Protein AF-A0A9P6MT89-F1 (afdb_monomer_lite)

pLDDT: mean 90.56, std 6.59, range [57.19, 97.19]

Foldseek 3Di:
DDDDFAPDDPDDPSHDHGDDDDDDDDDPVVCVPPQDPVNVVVVVVCCVVVPDDPVRVVQVVCVVVVNPVVD

Secondary structure (DSSP, 8-state):
-PPPPP-S-SSSTT-SS------PPPPGGGGTTPPPHHHHHHHHHHHHHH---HHHHHHHHHHHTT-TTT-

Sequence (71 aa):
MAVTQRTGIRFGQNRGHITTVRELKTPMSYKKGVAGKRVTFVRSIIREVAGFAPYERRIMELIKNSKDKRA

Radius of gyration: 24.16 Å; chains: 1; bounding box: 57×25×48 Å

InterPro domains:
  IPR000509 Large ribosomal subunit protein eL36 [PF01158] (6-71)
  IPR000509 Large ribosomal subunit protein eL36 [PS01190] (54-64)
  IPR000509 Large ribosomal subunit protein eL36 [PTHR10114] (1-71)
  IPR038097 Large ribosomal subunit protein eL36 domain superfamily [G3DSA:1.10.10.1760] (1-71)

Organism: NCBI:txid101097

Structure (mmCIF, N/CA/C/O backbone):
data_AF-A0A9P6MT89-F1
#
_entry.id   AF-A0A9P6MT89-F1
#
loop_
_atom_site.group_PDB
_atom_site.id
_atom_site.type_symbol
_atom_site.label_atom_id
_atom_site.label_alt_id
_atom_site.label_comp_id
_atom_site.label_asym_id
_atom_site.label_entity_id
_atom_site.label_seq_id
_atom_site.pdbx_PDB_ins_code
_atom_site.Cartn_x
_atom_site.Cartn_y
_atom_site.Cartn_z
_atom_site.occupancy
_atom_site.B_iso_or_equiv
_atom_site.auth_seq_id
_atom_site.auth_comp_id
_atom_site.auth_asym_id
_atom_site.auth_atom_id
_atom_site.pdbx_PDB_model_num
ATOM 1 N N . MET A 1 1 ? 11.679 4.784 -16.026 1.00 57.19 1 MET A N 1
ATOM 2 C CA . MET A 1 1 ? 12.920 5.572 -15.895 1.00 57.19 1 MET A CA 1
ATOM 3 C C . MET A 1 1 ? 13.573 5.574 -17.255 1.00 57.19 1 MET A C 1
ATOM 5 O O . MET A 1 1 ? 13.673 4.498 -17.829 1.00 57.19 1 MET A O 1
ATOM 9 N N . ALA A 1 2 ? 13.916 6.747 -17.784 1.00 66.94 2 ALA A N 1
ATOM 10 C CA . ALA A 1 2 ? 14.590 6.839 -19.073 1.00 66.94 2 ALA A CA 1
ATOM 11 C C . ALA A 1 2 ? 15.947 6.128 -18.995 1.00 66.94 2 ALA A C 1
ATOM 13 O O . ALA A 1 2 ? 16.649 6.229 -17.986 1.00 66.94 2 ALA A O 1
ATOM 14 N N . VAL A 1 3 ? 16.285 5.376 -20.036 1.00 74.50 3 VAL A N 1
ATOM 15 C CA . VAL A 1 3 ? 17.541 4.632 -20.101 1.00 74.50 3 VAL A CA 1
ATOM 16 C C . VAL A 1 3 ? 18.704 5.605 -20.272 1.00 74.50 3 VAL A C 1
ATOM 18 O O . VAL A 1 3 ? 18.797 6.296 -21.283 1.00 74.50 3 VAL A O 1
ATOM 21 N N . THR A 1 4 ? 19.606 5.654 -19.291 1.00 81.75 4 THR A N 1
ATOM 22 C CA . THR A 1 4 ? 20.841 6.441 -19.374 1.00 81.75 4 THR A CA 1
ATOM 23 C C . THR A 1 4 ? 21.963 5.602 -19.988 1.00 81.75 4 THR A C 1
ATOM 25 O O . THR A 1 4 ? 22.184 4.448 -19.610 1.00 81.75 4 THR A O 1
ATOM 28 N N . GLN A 1 5 ? 22.676 6.170 -20.963 1.00 85.19 5 GLN A N 1
ATOM 29 C CA . GLN A 1 5 ? 23.829 5.510 -21.581 1.00 85.19 5 GLN A CA 1
ATOM 30 C C . GLN A 1 5 ? 25.040 5.518 -20.643 1.00 85.19 5 GLN A C 1
ATOM 32 O O . GLN A 1 5 ? 25.238 6.457 -19.868 1.00 85.19 5 GLN A O 1
ATOM 37 N N . ARG A 1 6 ? 25.864 4.467 -20.728 1.00 88.75 6 ARG A N 1
ATOM 38 C CA . ARG A 1 6 ? 27.117 4.377 -19.968 1.00 88.75 6 ARG A CA 1
ATOM 39 C C . ARG A 1 6 ? 28.222 5.201 -20.625 1.00 88.75 6 ARG A C 1
ATOM 41 O O . ARG A 1 6 ? 28.346 5.192 -21.843 1.00 88.75 6 ARG A O 1
ATOM 48 N N . THR A 1 7 ? 29.038 5.867 -19.814 1.00 89.06 7 THR A N 1
ATOM 49 C CA . THR A 1 7 ? 30.045 6.857 -20.240 1.00 89.06 7 THR A CA 1
ATOM 50 C C . THR A 1 7 ? 31.421 6.268 -20.569 1.00 89.06 7 THR A C 1
ATOM 52 O O . THR A 1 7 ? 32.313 7.005 -20.969 1.00 89.06 7 THR A O 1
ATOM 55 N N . GLY A 1 8 ? 31.640 4.958 -20.400 1.00 89.62 8 GLY A N 1
ATOM 56 C CA . GLY A 1 8 ? 32.921 4.311 -20.729 1.00 89.62 8 GLY A CA 1
ATOM 57 C C . GLY A 1 8 ? 34.040 4.522 -19.702 1.00 89.62 8 GLY A C 1
ATOM 58 O O . GLY A 1 8 ? 35.124 3.970 -19.859 1.00 89.62 8 GLY A O 1
ATOM 59 N N . ILE A 1 9 ? 33.786 5.279 -18.632 1.00 92.44 9 ILE A N 1
ATOM 60 C CA . ILE A 1 9 ? 34.764 5.587 -17.577 1.00 92.44 9 ILE A CA 1
ATOM 61 C C . ILE A 1 9 ? 34.740 4.550 -16.444 1.00 92.44 9 ILE A C 1
ATOM 63 O O . ILE A 1 9 ? 33.712 3.921 -16.172 1.00 92.44 9 ILE A O 1
ATOM 67 N N . ARG A 1 10 ? 35.872 4.391 -15.740 1.00 86.88 10 ARG A N 1
ATOM 68 C CA . ARG A 1 10 ? 36.024 3.440 -14.618 1.00 86.88 10 ARG A CA 1
ATOM 69 C C . ARG A 1 10 ? 35.328 3.904 -13.331 1.00 86.88 10 ARG A C 1
ATOM 71 O O . ARG A 1 10 ? 34.779 3.084 -12.599 1.00 86.88 10 ARG A O 1
ATOM 78 N N . PHE A 1 11 ? 35.315 5.209 -13.063 1.00 91.88 11 PHE A N 1
ATOM 79 C CA . PHE A 1 11 ? 34.710 5.824 -11.876 1.00 91.88 11 PHE A CA 1
ATOM 80 C C . PHE A 1 11 ? 33.915 7.074 -12.277 1.00 91.88 11 PHE A C 1
ATOM 82 O O . PHE A 1 11 ? 34.275 7.722 -13.251 1.00 9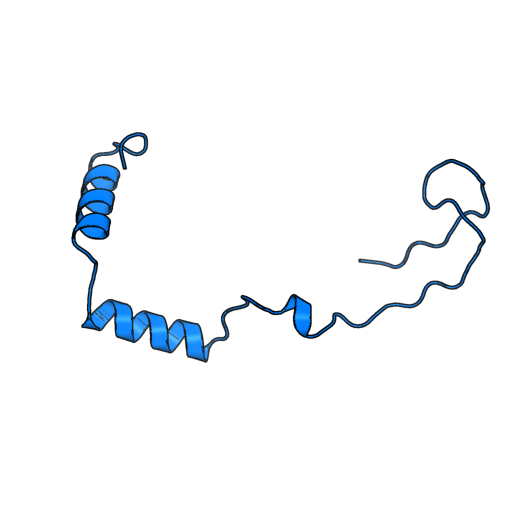1.88 11 PHE A O 1
ATOM 89 N N . GLY A 1 12 ? 32.842 7.402 -11.547 1.00 89.19 12 GLY A N 1
ATOM 90 C CA . GLY A 1 12 ? 31.921 8.502 -11.876 1.00 89.19 12 GLY A CA 1
ATOM 91 C C . GLY A 1 12 ? 30.480 8.040 -12.129 1.00 89.19 12 GLY A C 1
ATOM 92 O O . GLY A 1 12 ? 30.160 6.854 -11.996 1.00 89.19 12 GLY A O 1
ATOM 93 N N . GLN A 1 13 ? 29.593 8.979 -12.465 1.00 90.12 13 GLN A N 1
ATOM 94 C CA . GLN A 1 13 ? 28.195 8.680 -12.798 1.00 90.12 13 GLN A CA 1
ATOM 95 C C . GLN A 1 13 ? 28.092 7.946 -14.143 1.00 90.12 13 GLN A C 1
ATOM 97 O O . GLN A 1 13 ? 28.897 8.172 -15.045 1.00 90.12 13 GLN A O 1
ATOM 102 N N . ASN A 1 14 ? 27.102 7.054 -14.271 1.00 87.75 14 ASN A N 1
ATOM 103 C CA . ASN A 1 14 ? 26.878 6.223 -15.465 1.00 87.75 14 ASN A CA 1
ATOM 104 C C . ASN A 1 14 ? 28.128 5.443 -15.942 1.00 87.75 14 ASN A C 1
ATOM 106 O O . ASN A 1 14 ? 28.255 5.115 -17.118 1.00 87.75 14 ASN A O 1
ATOM 110 N N . ARG A 1 15 ? 29.052 5.127 -15.025 1.00 89.38 15 ARG A N 1
ATOM 111 C CA . ARG A 1 15 ? 30.290 4.383 -15.304 1.00 89.38 15 ARG A CA 1
ATOM 112 C C . ARG A 1 15 ? 30.051 2.982 -15.882 1.00 89.38 15 ARG A C 1
ATOM 114 O O . ARG A 1 15 ? 28.989 2.379 -15.704 1.00 89.38 15 ARG A O 1
ATOM 121 N N . GLY A 1 16 ? 31.102 2.432 -16.485 1.00 90.38 16 GLY A N 1
ATOM 122 C CA . GLY A 1 16 ? 31.124 1.099 -17.088 1.00 90.38 16 GLY A CA 1
ATOM 123 C C . GLY A 1 16 ? 31.203 1.137 -18.612 1.00 90.38 16 GLY A C 1
ATOM 124 O O . GLY A 1 16 ? 31.145 2.199 -19.226 1.00 90.38 16 GLY A O 1
ATOM 125 N N . HIS A 1 17 ? 31.347 -0.039 -19.223 1.00 90.75 17 HIS A N 1
ATOM 126 C CA . HIS A 1 17 ? 31.494 -0.178 -20.670 1.00 90.75 17 HIS A CA 1
ATOM 127 C C . HIS A 1 17 ? 30.265 0.356 -21.423 1.00 90.75 17 HIS A C 1
ATOM 129 O O . HIS A 1 17 ? 29.120 0.085 -21.034 1.00 90.75 17 HIS A O 1
ATOM 135 N N . ILE A 1 18 ? 30.518 1.110 -22.498 1.00 90.38 18 ILE A N 1
ATOM 136 C CA . ILE A 1 18 ? 29.481 1.696 -23.350 1.00 90.38 18 ILE A CA 1
ATOM 137 C C . ILE A 1 18 ? 28.682 0.544 -23.954 1.00 90.38 18 ILE A C 1
ATOM 139 O O . ILE A 1 18 ? 29.181 -0.241 -24.749 1.00 90.38 18 ILE A O 1
ATOM 143 N N . THR A 1 19 ? 27.440 0.408 -23.508 1.00 87.25 19 THR A N 1
ATOM 144 C CA . THR A 1 19 ? 26.545 -0.688 -23.879 1.00 87.25 19 THR A CA 1
ATOM 145 C C . THR A 1 19 ? 25.190 -0.109 -24.240 1.00 87.25 19 THR A C 1
ATOM 147 O O . THR A 1 19 ? 24.726 0.839 -23.603 1.00 87.25 19 THR A O 1
ATOM 150 N N . THR A 1 20 ? 24.532 -0.686 -25.246 1.00 87.12 20 THR A N 1
ATOM 151 C CA . THR A 1 20 ? 23.150 -0.339 -25.588 1.00 87.12 20 THR A CA 1
ATOM 152 C C . THR A 1 20 ? 22.215 -0.948 -24.546 1.00 87.12 20 THR A C 1
ATOM 154 O O . THR A 1 20 ? 21.865 -2.131 -24.610 1.00 87.12 20 THR A O 1
ATOM 157 N N . VAL A 1 21 ? 21.859 -0.160 -23.535 1.00 84.88 21 VAL A N 1
ATOM 158 C CA . VAL A 1 21 ? 20.945 -0.599 -22.479 1.00 84.88 21 VAL A CA 1
ATOM 159 C C . VAL A 1 21 ? 19.533 -0.725 -23.058 1.00 84.88 21 VAL A C 1
ATOM 161 O O . VAL A 1 21 ? 19.071 0.142 -23.795 1.00 84.88 21 VAL A O 1
ATOM 164 N N . ARG A 1 22 ? 18.857 -1.831 -22.739 1.00 85.56 22 ARG A N 1
ATOM 165 C CA . ARG A 1 22 ? 17.489 -2.113 -23.188 1.00 85.56 22 ARG A CA 1
ATOM 166 C C . ARG A 1 22 ? 16.486 -1.662 -22.136 1.00 85.56 22 ARG A C 1
ATOM 168 O O . ARG A 1 22 ? 16.709 -1.865 -20.943 1.00 85.56 22 ARG A O 1
ATOM 175 N N . GLU A 1 23 ? 15.354 -1.131 -22.581 1.00 84.88 23 GLU A N 1
ATOM 176 C CA . GLU A 1 23 ? 14.198 -0.947 -21.709 1.00 84.88 23 GLU A CA 1
ATOM 177 C C . GLU A 1 23 ? 13.611 -2.312 -21.352 1.00 84.88 23 GLU A C 1
ATOM 179 O O . GLU A 1 23 ? 13.103 -3.044 -22.202 1.00 84.88 23 GLU A O 1
ATOM 184 N N . LEU A 1 24 ? 13.722 -2.682 -20.077 1.00 85.94 24 LEU A N 1
ATOM 185 C CA . LEU A 1 24 ? 13.135 -3.914 -19.571 1.00 85.94 24 LEU A CA 1
ATOM 186 C C . LEU A 1 24 ? 11.667 -3.678 -19.221 1.00 85.94 24 LEU A C 1
ATOM 188 O O . LEU A 1 24 ? 11.323 -2.743 -18.494 1.00 85.94 24 LEU A O 1
ATOM 192 N N . LYS A 1 25 ? 10.801 -4.581 -19.687 1.00 88.25 25 LYS A N 1
ATOM 193 C CA . LYS A 1 25 ? 9.414 -4.640 -19.224 1.00 88.25 25 LYS A CA 1
ATOM 194 C C . LYS A 1 25 ? 9.397 -4.928 -17.724 1.00 88.25 25 LYS A C 1
ATOM 196 O O . LYS A 1 25 ? 10.120 -5.800 -17.243 1.00 88.25 25 LYS A O 1
ATOM 201 N N . THR A 1 26 ? 8.531 -4.236 -16.990 1.00 88.56 26 THR A N 1
ATOM 202 C CA . THR A 1 26 ? 8.353 -4.494 -15.560 1.00 88.56 26 THR A CA 1
ATOM 203 C C . THR A 1 26 ? 7.822 -5.917 -15.331 1.00 88.56 26 THR A C 1
ATOM 205 O O . THR A 1 26 ? 6.808 -6.303 -15.929 1.00 88.56 26 THR A O 1
ATOM 208 N N . PRO A 1 27 ? 8.489 -6.728 -14.490 1.00 90.12 27 PRO A N 1
ATOM 209 C CA . PRO A 1 27 ? 8.072 -8.099 -14.241 1.00 90.12 27 PRO A CA 1
ATOM 210 C C . PRO A 1 27 ? 6.782 -8.151 -13.416 1.00 90.12 27 PRO A C 1
ATOM 212 O O . PRO A 1 27 ? 6.475 -7.261 -12.622 1.00 90.12 27 PRO A O 1
ATOM 215 N N . MET A 1 28 ? 6.030 -9.242 -13.573 1.00 90.94 28 MET A N 1
ATOM 216 C CA . MET A 1 28 ? 4.766 -9.460 -12.860 1.00 90.94 28 MET A CA 1
ATOM 217 C C . MET A 1 28 ? 4.962 -9.544 -11.335 1.00 90.94 28 MET A C 1
ATOM 219 O O . M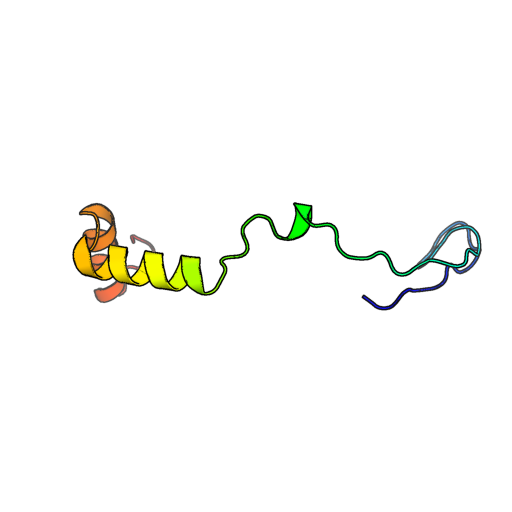ET A 1 28 ? 4.099 -9.106 -10.577 1.00 90.94 28 MET A O 1
ATOM 223 N N . SER A 1 29 ? 6.123 -10.020 -10.873 1.00 93.19 29 SER A N 1
ATOM 224 C CA . SER A 1 29 ? 6.479 -10.069 -9.448 1.00 93.19 29 SER A CA 1
ATOM 225 C C . SER A 1 29 ? 6.428 -8.697 -8.767 1.00 93.19 29 SER A C 1
ATOM 227 O O . SER A 1 29 ? 6.068 -8.620 -7.595 1.00 93.19 29 SER A O 1
ATOM 229 N N . TYR A 1 30 ? 6.702 -7.610 -9.497 1.00 91.06 30 TYR A N 1
ATOM 230 C CA . TYR A 1 30 ? 6.683 -6.250 -8.946 1.00 91.06 30 TYR A CA 1
ATOM 231 C C . TYR A 1 30 ? 5.271 -5.715 -8.705 1.00 91.06 30 TYR A C 1
ATOM 233 O O . TYR A 1 30 ? 5.112 -4.764 -7.949 1.00 91.06 30 TYR A O 1
ATOM 241 N N . LYS A 1 31 ? 4.230 -6.313 -9.303 1.00 88.69 31 LYS A N 1
ATOM 242 C CA . LYS A 1 31 ? 2.844 -5.897 -9.022 1.00 88.69 31 LYS A CA 1
ATOM 243 C C . LYS A 1 31 ? 2.245 -6.603 -7.801 1.00 88.69 31 LYS A C 1
ATOM 245 O O . LYS A 1 31 ? 1.069 -6.397 -7.499 1.00 88.69 31 LYS A O 1
ATOM 250 N N . LYS A 1 32 ? 3.010 -7.445 -7.095 1.00 92.00 32 LYS A N 1
ATOM 251 C CA . LYS A 1 32 ? 2.556 -8.068 -5.845 1.00 92.00 32 LYS A CA 1
ATOM 252 C C . LYS A 1 32 ? 2.238 -6.971 -4.821 1.00 92.00 32 LYS A C 1
ATOM 254 O O . LYS A 1 32 ? 3.071 -6.117 -4.552 1.00 92.00 32 LYS A O 1
ATOM 259 N N . GLY A 1 33 ? 1.030 -7.003 -4.258 1.00 89.75 33 GLY A N 1
ATOM 260 C CA . GLY A 1 33 ? 0.550 -6.004 -3.294 1.00 89.75 33 GLY A CA 1
ATOM 261 C C . GLY A 1 33 ? -0.262 -4.858 -3.907 1.00 89.75 33 GLY A C 1
ATOM 262 O O . GLY A 1 33 ? -0.948 -4.154 -3.170 1.00 89.75 33 GLY A O 1
ATOM 263 N N . VAL A 1 34 ? -0.274 -4.708 -5.237 1.00 91.69 34 VAL A N 1
ATOM 264 C CA . VAL A 1 34 ? -1.146 -3.731 -5.903 1.00 91.69 34 VAL A CA 1
ATOM 265 C C . VAL A 1 34 ? -2.593 -4.209 -5.809 1.00 91.69 34 VAL A C 1
ATOM 267 O O . VAL A 1 34 ? -2.952 -5.267 -6.330 1.00 91.69 34 VAL A O 1
ATOM 270 N N . ALA A 1 35 ? -3.440 -3.428 -5.141 1.00 93.12 35 ALA A N 1
ATOM 271 C CA . ALA A 1 35 ? -4.862 -3.722 -5.055 1.00 93.12 35 ALA A CA 1
ATOM 272 C C . ALA A 1 35 ? -5.555 -3.373 -6.383 1.00 93.12 35 ALA A C 1
ATOM 274 O O . ALA A 1 35 ? -5.495 -2.239 -6.854 1.00 93.12 35 ALA A O 1
ATOM 275 N N . GLY A 1 36 ? -6.219 -4.354 -6.997 1.00 94.69 36 GLY A N 1
ATOM 276 C CA . GLY A 1 36 ? -7.059 -4.124 -8.175 1.00 94.69 36 GLY A CA 1
ATOM 277 C C . GLY A 1 36 ? -8.436 -3.561 -7.808 1.00 94.69 36 GLY A C 1
ATOM 278 O O . GLY A 1 36 ? -8.907 -3.760 -6.689 1.00 94.69 36 GLY A O 1
ATOM 279 N N . LYS A 1 37 ? -9.126 -2.947 -8.782 1.00 95.50 37 LYS A N 1
ATOM 280 C CA . LYS A 1 37 ? -10.458 -2.322 -8.608 1.00 95.50 37 LYS A CA 1
ATOM 281 C C . LYS A 1 37 ? -11.494 -3.246 -7.949 1.00 95.50 37 LYS A C 1
ATOM 283 O O . LYS A 1 37 ? -12.254 -2.827 -7.085 1.00 95.50 37 LYS A O 1
ATOM 288 N N . ARG A 1 38 ? -11.502 -4.530 -8.326 1.00 95.94 38 ARG A N 1
ATOM 289 C CA . ARG A 1 38 ? -12.390 -5.535 -7.717 1.00 95.94 38 ARG A CA 1
ATOM 290 C C . ARG A 1 38 ? -12.041 -5.792 -6.251 1.00 95.94 38 ARG A C 1
ATOM 292 O O . ARG A 1 38 ? -12.935 -5.900 -5.425 1.00 95.94 38 ARG A O 1
ATOM 299 N N . VAL A 1 39 ? -10.753 -5.896 -5.924 1.00 95.75 39 VAL A N 1
ATOM 300 C CA . VAL A 1 39 ? -10.297 -6.194 -4.557 1.00 95.75 39 VAL A CA 1
ATOM 301 C C . VAL A 1 39 ? -10.620 -5.033 -3.624 1.00 95.75 39 VAL A C 1
ATOM 303 O O . VAL A 1 39 ? -11.079 -5.266 -2.511 1.00 95.75 39 VAL A O 1
ATOM 306 N N . THR A 1 40 ? -10.427 -3.792 -4.073 1.00 96.19 40 THR A N 1
ATOM 307 C CA . THR A 1 40 ? -10.800 -2.605 -3.292 1.00 96.19 40 THR A CA 1
ATOM 308 C C . THR A 1 40 ? -12.307 -2.535 -3.057 1.00 96.19 40 THR A C 1
ATOM 310 O O . THR A 1 40 ? -12.715 -2.291 -1.928 1.00 96.19 40 THR A O 1
ATOM 313 N N . PHE A 1 41 ? -13.121 -2.832 -4.076 1.00 96.88 41 PHE A N 1
ATOM 314 C CA . PHE A 1 41 ? -14.585 -2.852 -3.964 1.00 96.88 41 PHE A CA 1
ATOM 315 C C . PHE A 1 41 ? -15.097 -3.943 -3.012 1.00 96.88 41 PHE A C 1
ATOM 317 O O . PHE A 1 41 ? -15.931 -3.695 -2.151 1.00 96.88 41 PHE A O 1
ATOM 324 N N . VAL A 1 42 ? -14.555 -5.159 -3.104 1.00 96.44 42 VAL A N 1
ATOM 325 C CA . VAL A 1 42 ? -14.934 -6.239 -2.180 1.00 96.44 42 VAL A CA 1
ATOM 326 C C . VAL A 1 42 ? -14.531 -5.893 -0.742 1.00 96.44 42 VAL A C 1
ATOM 328 O O . VAL A 1 42 ? -15.302 -6.119 0.185 1.00 96.44 42 VAL A O 1
ATOM 331 N N . ARG A 1 43 ? -13.343 -5.304 -0.540 1.00 95.56 43 ARG A N 1
ATOM 332 C CA . ARG A 1 43 ? -12.886 -4.879 0.791 1.00 95.56 43 ARG A CA 1
ATOM 333 C C . ARG A 1 43 ? -13.747 -3.763 1.386 1.00 95.56 43 ARG A C 1
ATOM 335 O O . ARG A 1 43 ? -13.946 -3.792 2.596 1.00 95.56 43 ARG A O 1
ATOM 342 N N . SER A 1 44 ? -14.251 -2.819 0.585 1.00 95.75 44 SER A N 1
ATOM 343 C CA . SER A 1 44 ? -15.146 -1.769 1.095 1.00 95.75 44 SER A CA 1
ATOM 344 C C . SER A 1 44 ? -16.470 -2.355 1.580 1.00 95.75 44 SER A C 1
ATOM 346 O O . SER A 1 44 ? -16.850 -2.090 2.714 1.00 95.75 44 SER A O 1
ATOM 348 N N . ILE A 1 45 ? -17.086 -3.256 0.805 1.00 97.00 45 ILE A N 1
ATOM 349 C CA . ILE A 1 45 ? -18.323 -3.948 1.212 1.00 97.00 45 ILE A CA 1
ATOM 350 C C . ILE A 1 45 ? -18.114 -4.726 2.515 1.00 97.00 45 ILE A C 1
ATOM 352 O O . ILE A 1 45 ? -18.909 -4.619 3.444 1.00 97.00 45 ILE A O 1
ATOM 356 N N . ILE A 1 46 ? -17.025 -5.495 2.620 1.00 96.31 46 ILE A N 1
ATOM 357 C CA . ILE A 1 46 ? -16.733 -6.262 3.842 1.00 96.31 46 ILE A CA 1
ATOM 358 C C . ILE A 1 46 ? -16.568 -5.325 5.045 1.00 96.31 46 ILE A C 1
ATOM 360 O O . ILE A 1 46 ? -17.056 -5.633 6.130 1.00 96.31 46 ILE A O 1
ATOM 364 N N . ARG A 1 47 ? -15.898 -4.180 4.863 1.0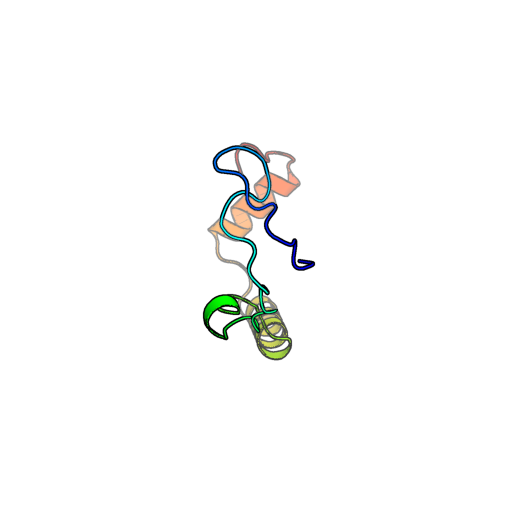0 95.62 47 ARG A N 1
ATOM 365 C CA . ARG A 1 47 ? -15.683 -3.192 5.927 1.00 95.62 47 ARG A CA 1
ATOM 366 C C . ARG A 1 47 ? -16.987 -2.536 6.381 1.00 95.62 47 ARG A C 1
ATOM 368 O O . ARG A 1 47 ? -17.134 -2.291 7.572 1.00 95.62 47 ARG A O 1
ATOM 375 N N . GLU A 1 48 ? -17.918 -2.291 5.463 1.00 95.12 48 GLU A N 1
ATOM 376 C CA . GLU A 1 48 ? -19.253 -1.764 5.769 1.00 95.12 48 GLU A CA 1
ATOM 377 C C . GLU A 1 48 ? -20.102 -2.772 6.553 1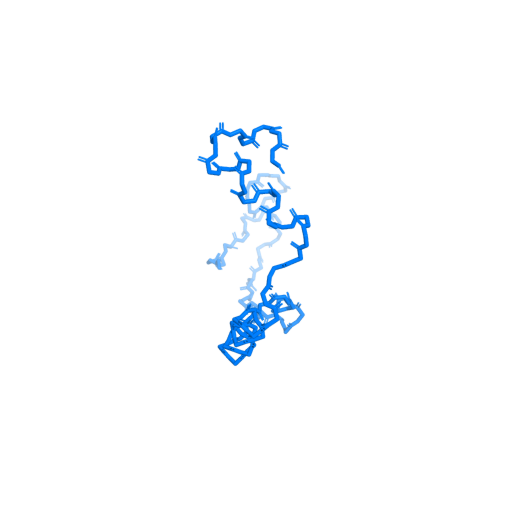.00 95.12 48 GLU A C 1
ATOM 379 O O . GLU A 1 48 ? -20.747 -2.399 7.528 1.00 95.12 48 GLU A O 1
ATOM 384 N N . VAL A 1 49 ? -20.062 -4.055 6.177 1.00 97.19 49 VAL A N 1
ATOM 385 C CA . VAL A 1 49 ? -20.877 -5.104 6.812 1.00 97.19 49 VAL A CA 1
ATOM 386 C C . VAL A 1 49 ? -20.314 -5.541 8.167 1.00 97.19 49 VAL A C 1
ATOM 388 O O . VAL A 1 49 ? -21.053 -5.641 9.142 1.00 97.19 49 VAL A O 1
ATOM 391 N N . ALA A 1 50 ? -19.012 -5.827 8.245 1.00 95.19 50 ALA A N 1
ATOM 392 C CA . ALA A 1 50 ? -18.385 -6.351 9.461 1.00 95.19 50 ALA A CA 1
ATOM 393 C C . ALA A 1 50 ? -17.966 -5.248 10.450 1.00 95.19 50 ALA A C 1
ATOM 395 O O . ALA A 1 50 ? -17.748 -5.520 11.632 1.00 95.19 50 ALA A O 1
ATOM 396 N N . GLY A 1 51 ? -17.835 -4.005 9.978 1.00 93.19 51 GLY A N 1
ATOM 397 C CA . GLY A 1 51 ? -17.408 -2.872 10.788 1.00 93.19 51 GLY A CA 1
ATOM 398 C C . GLY A 1 51 ? -15.933 -2.927 11.207 1.00 93.19 51 GLY A C 1
ATOM 399 O O . GLY A 1 51 ? -15.054 -3.423 10.492 1.00 93.19 51 GLY A O 1
ATOM 400 N N . PHE A 1 52 ? -15.651 -2.351 12.376 1.00 94.31 52 PHE A N 1
ATOM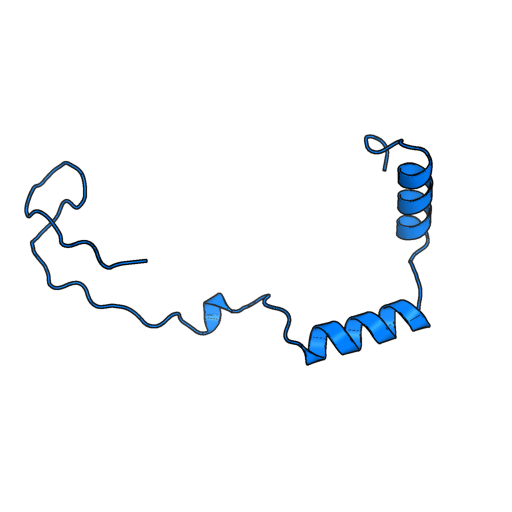 401 C CA . PHE A 1 52 ? -14.303 -2.184 12.921 1.00 94.31 52 PHE A CA 1
ATOM 402 C C . PHE A 1 52 ? -14.076 -3.058 14.149 1.00 94.31 52 PHE A C 1
ATOM 404 O O . PHE A 1 52 ? -14.939 -3.172 15.029 1.00 94.31 52 PHE A O 1
ATOM 411 N N . ALA A 1 53 ? -12.867 -3.600 14.259 1.00 94.56 53 ALA A N 1
ATOM 412 C CA . ALA A 1 53 ? -12.467 -4.335 15.444 1.00 94.56 53 ALA A CA 1
ATOM 413 C C . ALA A 1 53 ? -12.421 -3.407 16.680 1.00 94.56 53 ALA A C 1
ATOM 415 O O . ALA A 1 53 ? -12.264 -2.189 16.542 1.00 94.56 53 ALA A O 1
ATOM 416 N N . PRO A 1 54 ? -12.542 -3.944 17.910 1.00 96.19 54 PRO A N 1
ATOM 417 C CA . PRO A 1 54 ? -12.568 -3.127 19.128 1.00 96.19 54 PRO A CA 1
ATOM 418 C C . PRO A 1 54 ? -11.353 -2.196 19.276 1.00 96.19 54 PRO A C 1
ATOM 420 O O . PRO A 1 54 ? -11.498 -1.048 19.690 1.00 96.19 54 PRO A O 1
ATOM 423 N N . TYR A 1 55 ? -10.163 -2.660 18.883 1.00 95.88 55 TYR A N 1
ATOM 424 C 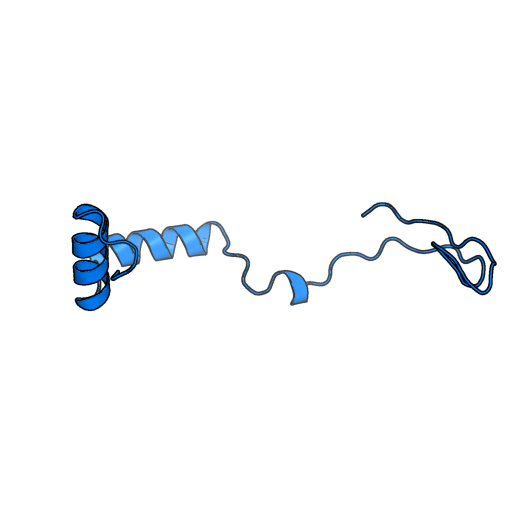CA . TYR A 1 55 ? -8.938 -1.858 18.925 1.00 95.88 55 TYR A CA 1
ATOM 425 C C . TYR A 1 55 ? -8.938 -0.741 17.874 1.00 95.88 55 TYR A C 1
ATOM 427 O O . TYR A 1 55 ? -8.544 0.378 18.182 1.00 95.88 55 TYR A O 1
ATOM 435 N N . GLU A 1 56 ? -9.447 -0.998 16.668 1.00 92.38 56 GLU A N 1
ATOM 436 C CA . GLU A 1 56 ? -9.571 0.025 15.622 1.00 92.38 56 GLU A CA 1
ATOM 437 C C . GLU A 1 56 ? -10.545 1.132 16.046 1.00 92.38 56 GLU A C 1
ATOM 439 O O . GLU A 1 56 ? -10.279 2.310 15.814 1.00 92.38 56 GLU A O 1
ATOM 444 N N . ARG A 1 57 ? -11.641 0.771 16.731 1.00 93.75 57 ARG A N 1
ATOM 445 C CA . ARG A 1 57 ? -12.588 1.736 17.317 1.00 93.75 57 ARG A CA 1
ATOM 446 C C . ARG A 1 57 ? -11.933 2.618 18.375 1.00 93.75 57 ARG A C 1
ATOM 448 O O . ARG A 1 57 ? -12.040 3.838 18.287 1.00 93.75 57 ARG A O 1
ATOM 455 N N . ARG A 1 58 ? -11.181 2.019 19.301 1.00 93.75 58 ARG A N 1
ATOM 456 C CA . ARG A 1 58 ? -10.437 2.754 20.334 1.00 93.75 58 ARG A CA 1
ATOM 457 C C . ARG A 1 58 ? -9.401 3.713 19.737 1.00 93.75 58 ARG A C 1
ATOM 459 O O . ARG A 1 58 ? -9.264 4.834 20.213 1.00 93.75 58 ARG A O 1
ATOM 466 N N . ILE A 1 59 ? -8.686 3.296 18.692 1.00 95.06 59 ILE A N 1
ATOM 467 C CA . ILE A 1 59 ? -7.717 4.155 17.991 1.00 95.06 59 ILE A CA 1
ATOM 468 C C . ILE A 1 59 ? -8.441 5.337 17.334 1.00 95.06 59 ILE A C 1
ATOM 470 O O . ILE A 1 59 ? -8.037 6.481 17.522 1.00 95.06 59 ILE A O 1
ATOM 474 N N . MET A 1 60 ? -9.562 5.096 16.642 1.00 94.44 60 MET A N 1
ATOM 475 C CA . MET A 1 60 ? -10.369 6.175 16.058 1.00 94.44 60 MET A CA 1
ATOM 476 C C . MET A 1 60 ? -10.882 7.169 17.110 1.00 94.44 60 MET A C 1
ATOM 478 O O . MET A 1 60 ? -10.902 8.369 16.855 1.00 94.44 60 MET A O 1
ATOM 482 N N . GLU A 1 61 ? -11.270 6.707 18.298 1.00 94.00 61 GLU A N 1
ATOM 483 C CA . GLU A 1 61 ? -11.659 7.578 19.417 1.00 94.00 61 GLU A CA 1
ATOM 484 C C . GLU A 1 61 ? -10.491 8.425 19.943 1.00 94.00 61 GLU A C 1
ATOM 486 O O . GLU A 1 61 ? -10.674 9.595 20.283 1.00 94.00 61 GLU A O 1
ATOM 491 N N . LEU A 1 62 ? -9.280 7.865 20.002 1.00 94.62 62 LEU A N 1
ATOM 492 C CA . LEU A 1 62 ? -8.086 8.607 20.411 1.00 94.62 62 LEU A CA 1
ATOM 493 C C . LEU A 1 62 ? -7.698 9.675 19.383 1.00 94.62 62 LEU A C 1
ATOM 495 O O . LEU A 1 62 ? -7.394 10.799 19.781 1.00 94.62 62 LEU A O 1
ATOM 499 N N . ILE A 1 63 ? -7.788 9.359 18.089 1.00 94.44 63 ILE A N 1
ATOM 500 C CA . ILE A 1 63 ? -7.545 10.313 16.995 1.00 94.44 63 ILE A CA 1
ATOM 501 C C . ILE A 1 63 ? -8.601 11.429 16.999 1.00 94.44 63 ILE A C 1
ATOM 503 O O . ILE A 1 63 ? -8.252 12.599 16.883 1.00 94.44 63 ILE A O 1
ATOM 507 N N . LYS A 1 64 ? -9.888 11.115 17.226 1.00 94.00 64 LYS A N 1
ATOM 508 C CA . LYS A 1 64 ? -10.952 12.135 17.374 1.00 94.00 64 LYS A CA 1
ATOM 509 C C . LYS A 1 64 ? -10.680 13.126 18.511 1.00 94.00 64 LYS A C 1
ATOM 511 O O . LYS A 1 64 ? -11.102 14.272 18.431 1.00 94.00 64 LYS A O 1
ATOM 516 N N . ASN A 1 65 ? -9.981 12.682 19.553 1.00 94.69 65 ASN A N 1
ATOM 517 C CA . ASN A 1 65 ? -9.575 13.499 20.697 1.00 94.69 65 ASN A CA 1
ATOM 518 C C . ASN A 1 65 ? -8.192 14.162 20.510 1.00 94.69 65 ASN A C 1
ATOM 520 O O . ASN A 1 65 ? -7.598 14.596 21.500 1.00 94.69 65 ASN A O 1
ATOM 524 N N . SER A 1 66 ? -7.651 14.186 19.287 1.00 91.94 66 SER A N 1
ATOM 525 C CA . SER A 1 66 ? -6.330 14.739 18.942 1.00 91.94 66 SER A CA 1
ATOM 526 C C . SER A 1 66 ? -5.167 14.129 19.739 1.00 91.94 66 SER A C 1
ATOM 528 O O . SER A 1 66 ? -4.177 14.796 20.045 1.00 91.94 66 SER A O 1
ATOM 530 N N . LYS A 1 67 ? -5.280 12.852 20.133 1.00 92.75 67 LYS A N 1
ATOM 531 C CA . LYS A 1 67 ? -4.245 12.111 20.876 1.00 92.75 67 LYS A CA 1
ATOM 532 C C . LYS A 1 67 ? -3.432 11.204 19.952 1.00 92.75 67 LYS A C 1
ATOM 534 O O . LYS A 1 67 ? -3.198 10.045 20.284 1.00 92.75 67 LYS A O 1
ATOM 539 N N . ASP A 1 68 ? -2.941 11.744 18.842 1.00 91.19 68 ASP A N 1
ATOM 540 C CA . ASP A 1 68 ? -2.271 10.983 17.772 1.00 91.19 68 ASP A CA 1
ATOM 541 C C . ASP A 1 68 ? -1.032 10.217 18.253 1.00 91.19 68 ASP A C 1
ATOM 543 O O . ASP A 1 68 ? -0.749 9.125 17.785 1.00 91.19 68 ASP A O 1
ATOM 547 N N . LYS A 1 69 ? -0.310 10.748 19.250 1.00 90.38 69 LYS A N 1
ATOM 548 C CA . LYS A 1 69 ? 0.866 10.081 19.842 1.00 90.38 69 LYS A CA 1
ATOM 549 C C . LYS A 1 69 ? 0.508 8.860 20.709 1.00 90.38 69 LYS A C 1
ATOM 551 O O . LYS A 1 69 ? 1.388 8.072 21.043 1.00 90.38 69 LYS A O 1
ATOM 556 N N . ARG A 1 70 ? -0.747 8.753 21.160 1.00 84.69 70 ARG A N 1
ATOM 557 C CA . ARG A 1 70 ? -1.259 7.645 21.993 1.00 84.69 70 ARG A CA 1
ATOM 558 C C . ARG A 1 70 ? -2.158 6.680 21.213 1.00 84.69 70 ARG A C 1
ATOM 560 O O . ARG A 1 70 ? -2.480 5.626 21.762 1.00 84.69 70 ARG A O 1
ATOM 567 N N . ALA A 1 71 ? -2.624 7.095 20.037 1.00 79.00 71 ALA A N 1
ATOM 568 C CA . ALA A 1 71 ? -3.397 6.296 19.096 1.00 79.00 71 ALA A CA 1
ATOM 569 C C . ALA A 1 71 ? -2.486 5.282 18.395 1.00 79.00 71 ALA A C 1
ATOM 571 O O . ALA A 1 71 ? -2.960 4.142 18.200 1.00 79.00 71 ALA A O 1
#